Protein AF-A0A6B1E1Y2-F1 (afdb_monomer_lite)

pLDDT: mean 92.75, std 7.04, range [57.06, 98.62]

Secondary structure (DSSP, 8-state):
-TTHHHHHHHHS-BTTTEEEETTEEEEPP----------GGGGPPPPP-B---TTTSPBPSSSS-EE-SSGGG-BSS--S-EEEEGGGGGG--TTTEEEEEEE-SS-EETTEE-S-EETTEE---EEEEEESS---

Radius of gyration: 18.46 Å; chains: 1; bounding box: 48×37×48 Å

Foldseek 3Di:
DVCVQVCCVVPHDEPPQWHQDPNDTGGDDPDDDDDPDDDDQLQDDDDADEADDCVVWAAWPQDGETEDAAPNRPHLADQDKYWHDPVCSVVHRVVFKDFQAWAAAQDDDNRHRHFTHTPNDGDHITTIMGTPDRDD

Structure (mmCIF, N/CA/C/O backbone):
data_AF-A0A6B1E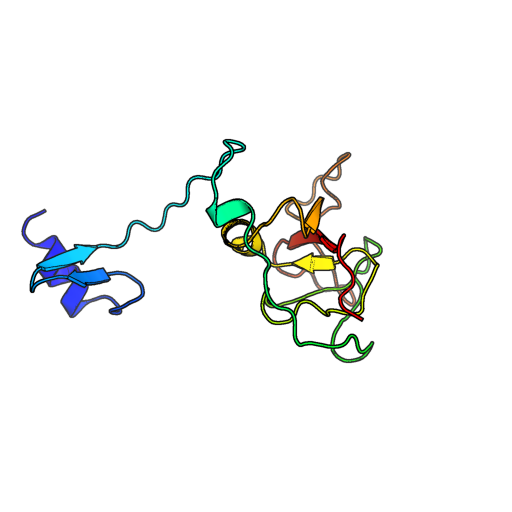1Y2-F1
#
_entry.id   AF-A0A6B1E1Y2-F1
#
loop_
_atom_site.group_PDB
_atom_site.id
_atom_site.type_symbol
_atom_site.label_atom_id
_atom_site.label_alt_id
_atom_site.label_comp_id
_atom_site.label_asym_id
_atom_site.label_entity_id
_atom_site.label_seq_id
_atom_site.pdbx_PDB_ins_code
_atom_site.Cartn_x
_atom_site.Cartn_y
_atom_site.Cartn_z
_atom_site.occupancy
_atom_site.B_iso_or_equiv
_atom_site.auth_seq_id
_atom_site.auth_comp_id
_atom_site.auth_asym_id
_atom_site.auth_atom_id
_atom_site.pdbx_PDB_model_num
A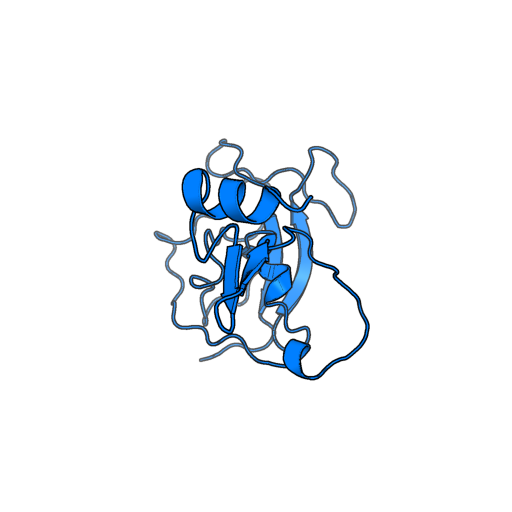TOM 1 N N . PRO A 1 1 ? -16.904 8.885 29.205 1.00 64.81 1 PRO A N 1
ATOM 2 C CA . PRO A 1 1 ? -17.486 10.023 29.957 1.00 64.81 1 PRO A CA 1
ATOM 3 C C . PRO A 1 1 ? -18.880 10.336 29.398 1.00 64.81 1 PRO A C 1
ATOM 5 O O . PRO A 1 1 ? -19.066 10.125 28.200 1.00 64.81 1 PRO A O 1
ATOM 8 N N . ALA A 1 2 ? -19.856 10.716 30.229 1.00 67.31 2 ALA A N 1
ATOM 9 C CA . ALA A 1 2 ? -21.246 10.927 29.789 1.00 67.31 2 ALA A CA 1
ATOM 10 C C . ALA A 1 2 ? -21.381 12.078 28.768 1.00 67.31 2 ALA A C 1
ATOM 12 O O . ALA A 1 2 ? -22.203 12.011 27.863 1.00 67.31 2 ALA A O 1
ATOM 13 N N . ASP A 1 3 ? -20.485 13.056 28.859 1.00 85.44 3 ASP A N 1
ATOM 14 C CA . ASP A 1 3 ? -20.325 14.242 28.009 1.00 85.44 3 ASP A CA 1
ATOM 15 C C . ASP A 1 3 ? -19.544 13.985 26.703 1.00 85.44 3 ASP A C 1
ATOM 17 O O . ASP A 1 3 ? -19.543 14.803 25.784 1.00 85.44 3 ASP A O 1
ATOM 21 N N . TYR A 1 4 ? -18.883 12.831 26.563 1.00 86.06 4 TYR A N 1
ATOM 22 C CA . TYR A 1 4 ? -18.050 12.558 25.384 1.00 86.06 4 TYR A CA 1
ATOM 23 C C . TYR A 1 4 ? -18.869 12.450 24.087 1.00 86.06 4 TYR A C 1
ATOM 25 O O . TYR A 1 4 ? -18.367 12.766 23.009 1.00 86.06 4 TYR A O 1
ATOM 33 N N . ALA A 1 5 ? -20.127 12.010 24.178 1.00 90.06 5 ALA A N 1
ATOM 34 C CA . ALA A 1 5 ? -21.034 11.944 23.035 1.00 90.06 5 ALA A CA 1
ATOM 35 C C . ALA A 1 5 ? -21.365 13.341 22.483 1.00 90.06 5 ALA A C 1
ATOM 37 O O . ALA A 1 5 ? -21.322 13.533 21.269 1.00 90.06 5 ALA A O 1
ATOM 38 N N . GLU A 1 6 ? -21.626 14.309 23.363 1.00 91.69 6 GLU A N 1
ATOM 39 C CA . GLU A 1 6 ? -21.900 15.706 23.002 1.00 91.69 6 GLU A CA 1
ATOM 40 C C . GLU A 1 6 ? -20.662 16.346 22.368 1.00 91.69 6 GLU A C 1
ATOM 42 O O . GLU A 1 6 ? -20.735 16.866 21.254 1.00 91.69 6 GLU A O 1
ATOM 47 N N . TYR A 1 7 ? -19.489 16.157 22.987 1.00 92.12 7 TYR A N 1
ATOM 48 C CA . TYR A 1 7 ? -18.217 16.606 22.419 1.00 92.12 7 TYR A CA 1
ATOM 49 C C . TYR A 1 7 ? -17.996 16.082 20.992 1.00 92.12 7 TYR A C 1
ATOM 51 O O . TYR A 1 7 ? -17.556 16.835 20.120 1.00 92.12 7 TYR A O 1
ATOM 59 N N . LEU A 1 8 ? -18.281 14.798 20.733 1.00 91.19 8 LEU A N 1
ATOM 60 C CA . LEU A 1 8 ? -18.120 14.203 19.404 1.00 91.19 8 LEU A CA 1
ATOM 61 C C . LEU A 1 8 ? -19.021 14.873 18.365 1.00 91.19 8 LEU A C 1
ATOM 63 O O . LEU A 1 8 ? -18.546 15.150 17.265 1.00 91.19 8 LEU A O 1
ATOM 67 N N . VAL A 1 9 ? -20.285 15.132 18.703 1.00 91.50 9 VAL A N 1
ATOM 68 C CA . VAL A 1 9 ? -21.249 15.751 17.783 1.00 91.50 9 VAL A CA 1
ATOM 69 C C . VAL A 1 9 ? -20.861 17.193 17.464 1.00 91.50 9 VAL A C 1
ATOM 71 O O . VAL A 1 9 ? -20.870 17.572 16.296 1.00 91.50 9 VAL A O 1
ATOM 74 N N . GLU A 1 10 ? -20.452 17.967 18.469 1.00 94.00 10 GLU A N 1
ATOM 75 C CA . GLU A 1 10 ? -20.083 19.378 18.301 1.00 94.00 10 GLU A CA 1
ATOM 76 C C . GLU A 1 10 ? -18.732 19.574 17.601 1.00 94.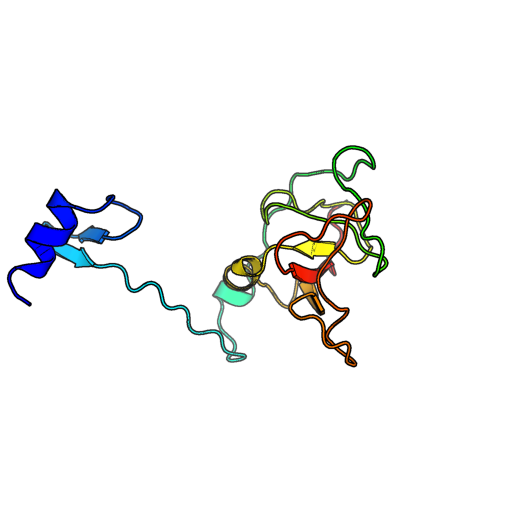00 10 GLU A C 1
ATOM 78 O O . GLU A 1 10 ? -18.565 20.492 16.801 1.00 94.00 10 GLU A O 1
ATOM 83 N N . ASN A 1 11 ? -17.745 18.723 17.906 1.00 94.00 11 ASN A N 1
ATOM 84 C CA . ASN A 1 11 ? -16.343 18.995 17.573 1.00 94.00 11 ASN A CA 1
ATOM 85 C C . ASN A 1 11 ? -15.755 18.059 16.512 1.00 94.00 11 ASN A C 1
ATOM 87 O O . ASN A 1 11 ? -14.604 18.249 16.102 1.00 94.00 11 ASN A O 1
ATOM 91 N N . LYS A 1 12 ? -16.466 17.001 16.098 1.00 91.88 12 LYS A N 1
ATOM 92 C CA . LYS A 1 12 ? -15.934 15.986 15.174 1.00 91.88 12 LYS A CA 1
ATOM 93 C C . LYS A 1 12 ? -16.861 15.719 13.993 1.00 91.88 12 LYS A C 1
ATOM 95 O O . LYS A 1 12 ? -18.002 16.152 13.933 1.00 91.88 12 LYS A O 1
ATOM 100 N N . LYS A 1 13 ? -16.332 14.977 13.016 1.00 90.75 13 LYS A N 1
ATOM 101 C CA . LYS A 1 13 ? -17.035 14.638 11.776 1.00 90.75 13 LYS A CA 1
ATOM 102 C C . LYS A 1 13 ? -17.755 13.294 11.891 1.00 90.75 13 LYS A C 1
ATOM 104 O O . LYS A 1 13 ? -17.110 12.261 12.125 1.00 90.75 13 LYS A O 1
ATOM 109 N N . GLU A 1 14 ? -19.062 13.305 11.637 1.00 89.94 14 GLU A N 1
ATOM 110 C CA . GLU A 1 14 ? -19.874 12.095 11.501 1.00 89.94 14 GLU A CA 1
ATOM 111 C C . GLU A 1 14 ? -19.332 11.188 10.382 1.00 89.94 14 GLU A C 1
ATOM 113 O O . GLU A 1 14 ? -18.826 11.641 9.353 1.00 89.94 14 GLU A O 1
ATOM 118 N N . GLY A 1 15 ? -19.360 9.876 10.604 1.00 83.62 15 GLY A N 1
ATOM 119 C CA . GLY A 1 15 ? -18.838 8.877 9.676 1.00 83.62 15 GLY A CA 1
ATOM 120 C C . GLY A 1 15 ? -17.316 8.722 9.722 1.00 83.62 15 GLY A C 1
ATOM 121 O O . GLY A 1 15 ? -16.813 7.707 9.247 1.00 83.62 15 GLY A O 1
ATOM 122 N N . SER A 1 16 ? -16.578 9.649 10.341 1.00 84.31 16 SER A N 1
ATOM 123 C CA . SER A 1 16 ? -15.138 9.519 10.597 1.00 84.31 16 SER A CA 1
ATOM 124 C C . SER A 1 16 ? -14.869 9.192 12.065 1.00 84.31 16 SER A C 1
ATOM 126 O O . SER A 1 16 ? -14.411 8.093 12.381 1.00 84.31 16 SER A O 1
ATOM 128 N N . SER A 1 17 ? -15.225 10.107 12.971 1.00 87.44 17 SER A N 1
ATOM 129 C CA . SER A 1 17 ? -14.925 9.992 14.404 1.00 87.44 17 SER A CA 1
ATOM 130 C C . SER A 1 17 ? -16.056 9.366 15.213 1.00 87.44 17 SER A C 1
ATOM 132 O O . SER A 1 17 ? -15.802 8.833 16.288 1.00 87.44 17 SER A O 1
ATOM 134 N N . TYR A 1 18 ? -17.289 9.401 14.710 1.00 92.06 18 TYR A N 1
ATOM 135 C CA . TYR A 1 18 ? -18.447 8.779 15.350 1.00 92.06 18 TYR A CA 1
ATOM 136 C C . TYR A 1 18 ? -19.485 8.332 14.316 1.00 92.06 18 TYR A C 1
ATOM 138 O O . TYR A 1 18 ? -19.407 8.700 13.142 1.00 92.06 18 TYR A O 1
ATOM 146 N N . LYS A 1 19 ? -20.441 7.510 14.748 1.00 92.38 19 LYS A N 1
ATOM 147 C CA . LYS A 1 19 ? -21.666 7.177 14.011 1.00 92.38 19 LYS A CA 1
ATOM 148 C C . LYS A 1 19 ? -22.854 7.205 14.960 1.00 92.38 19 LYS A C 1
ATOM 150 O O . LYS A 1 19 ? -22.698 6.847 16.124 1.00 92.38 19 LYS A O 1
ATOM 155 N N . ILE A 1 20 ? -24.023 7.572 14.452 1.00 92.06 20 ILE A N 1
ATOM 156 C CA . ILE A 1 20 ? -25.283 7.432 15.181 1.00 92.06 20 ILE A CA 1
ATOM 157 C C . ILE A 1 20 ? -25.890 6.082 14.792 1.00 92.06 20 ILE A C 1
ATOM 159 O O . ILE A 1 20 ? -26.090 5.804 13.611 1.00 92.06 20 ILE A O 1
ATOM 163 N N . ILE A 1 21 ? -26.111 5.215 15.778 1.00 91.50 21 ILE A N 1
ATOM 164 C CA . ILE A 1 21 ? -26.735 3.899 15.597 1.00 91.50 21 ILE A CA 1
ATOM 165 C C . ILE A 1 21 ? -27.906 3.841 16.569 1.00 91.50 21 ILE A C 1
ATOM 167 O O . ILE A 1 21 ? -27.697 3.994 17.772 1.00 91.50 21 ILE A O 1
ATOM 171 N N . ASP A 1 22 ? -29.120 3.691 16.039 1.00 93.25 22 ASP A N 1
ATOM 172 C CA . ASP A 1 22 ? -30.371 3.658 16.811 1.00 93.25 22 ASP A CA 1
ATOM 173 C C . ASP A 1 22 ? -30.532 4.866 17.756 1.00 93.25 22 ASP A C 1
ATOM 175 O O . ASP A 1 22 ? -30.897 4.735 18.920 1.00 93.25 22 ASP A O 1
ATOM 179 N N . GLY A 1 23 ? -30.184 6.063 17.268 1.00 90.62 23 GLY A N 1
ATOM 180 C CA . GLY A 1 23 ? -30.244 7.312 18.040 1.00 90.62 23 GLY A CA 1
ATOM 181 C C . GLY A 1 23 ? -29.109 7.506 19.054 1.00 90.62 23 GLY A C 1
ATOM 182 O O . GLY A 1 23 ? -29.031 8.556 19.685 1.00 90.62 23 GLY A O 1
ATOM 183 N N . VAL A 1 24 ? -28.193 6.542 19.192 1.00 91.31 24 VAL A N 1
ATOM 184 C CA . VAL A 1 24 ? -27.064 6.619 20.128 1.00 91.31 24 VAL A CA 1
ATOM 185 C C . VAL A 1 24 ? -25.778 6.989 19.395 1.00 91.31 24 VAL A C 1
ATOM 187 O O . VAL A 1 24 ? -25.362 6.308 18.455 1.00 91.31 24 VAL A O 1
ATOM 190 N N . VAL A 1 25 ? -25.092 8.032 19.869 1.00 92.44 25 VAL A N 1
ATOM 191 C CA . VAL A 1 25 ? -23.759 8.415 19.379 1.00 92.44 25 VAL A CA 1
ATOM 192 C C . VAL A 1 25 ? -22.733 7.367 19.817 1.00 92.44 25 VAL A C 1
ATOM 194 O O . VAL A 1 25 ? -22.483 7.157 21.004 1.00 92.44 25 VAL A O 1
ATOM 197 N N . LYS A 1 26 ? -22.107 6.699 18.849 1.00 90.06 26 LYS A N 1
ATOM 198 C CA . LYS A 1 26 ? -21.020 5.739 19.054 1.00 90.06 26 LYS A CA 1
ATOM 199 C C . LYS A 1 26 ? -19.717 6.340 18.538 1.00 90.06 26 LYS A C 1
ATOM 201 O O . LYS A 1 26 ? -19.553 6.538 17.332 1.00 90.06 26 LYS A O 1
ATOM 206 N N . GLY A 1 27 ? -18.773 6.601 19.440 1.00 89.38 27 GLY A N 1
ATOM 207 C CA . GLY A 1 27 ? -17.411 6.975 19.063 1.00 89.38 27 GLY A CA 1
ATOM 208 C C . GLY A 1 27 ? -16.726 5.852 18.281 1.00 89.38 27 GLY A C 1
ATOM 209 O O . GLY A 1 27 ? -16.884 4.671 18.593 1.00 89.38 27 GLY A O 1
ATOM 210 N N . ARG A 1 28 ? -15.963 6.209 17.249 1.00 85.88 28 ARG A N 1
ATOM 211 C CA . ARG A 1 28 ? -15.124 5.265 16.511 1.00 85.88 28 ARG A CA 1
ATOM 212 C C . ARG A 1 28 ? -13.754 5.183 17.163 1.00 85.88 28 ARG A C 1
ATOM 214 O O . ARG A 1 28 ? -13.022 6.169 17.198 1.00 85.88 28 ARG A O 1
ATOM 221 N N . SER A 1 29 ? -13.390 3.987 17.613 1.00 79.44 29 SER A N 1
ATOM 222 C CA . SER A 1 29 ? -12.007 3.681 17.972 1.00 79.44 29 SER A CA 1
ATOM 223 C C . SER A 1 29 ? -11.151 3.644 16.703 1.00 79.44 29 SER A C 1
ATOM 225 O O . SER A 1 29 ? -11.469 2.910 15.769 1.00 79.44 29 SER A O 1
ATOM 227 N N . GLN A 1 30 ? -10.081 4.440 16.656 1.00 73.81 30 GLN A N 1
ATOM 228 C CA . GLN A 1 30 ? -9.142 4.512 15.524 1.00 73.81 30 GLN A CA 1
ATOM 229 C C . GLN A 1 30 ? -8.051 3.433 15.631 1.00 73.81 30 GLN A C 1
ATOM 231 O O . GLN A 1 30 ? -6.883 3.686 15.349 1.00 73.81 30 GLN A O 1
ATOM 236 N N . SER A 1 31 ? -8.424 2.235 16.078 1.00 78.44 31 SER A N 1
ATOM 237 C CA . SER A 1 31 ? -7.504 1.117 16.273 1.00 78.44 31 SER A CA 1
ATOM 238 C C . SER A 1 31 ? -7.964 -0.069 15.440 1.00 78.44 31 SER A C 1
ATOM 240 O O . SER A 1 31 ? -9.129 -0.460 15.497 1.00 78.44 31 SER A O 1
ATOM 242 N N . ALA A 1 32 ? -7.038 -0.654 14.687 1.00 79.06 32 ALA A N 1
ATOM 243 C CA . ALA A 1 32 ? -7.254 -1.886 13.943 1.00 79.06 32 ALA A CA 1
ATOM 244 C C . ALA A 1 32 ? -6.361 -2.987 14.523 1.00 79.06 32 ALA A C 1
ATOM 246 O O . ALA A 1 32 ? -5.196 -2.745 14.835 1.00 79.06 32 ALA A O 1
ATOM 247 N N . TRP A 1 33 ? -6.917 -4.187 14.668 1.00 83.00 33 TRP A N 1
ATOM 248 C CA . TRP A 1 33 ? -6.168 -5.388 15.025 1.00 83.00 33 TRP A CA 1
ATOM 249 C C . TRP A 1 33 ? -5.976 -6.232 13.773 1.00 83.00 33 TRP A C 1
ATOM 251 O O . TRP A 1 33 ? -6.949 -6.611 13.122 1.00 83.00 33 TRP A O 1
ATOM 261 N N . PHE A 1 34 ? -4.720 -6.529 13.453 1.00 83.94 34 PHE A N 1
ATOM 262 C CA . PHE A 1 34 ? -4.359 -7.422 12.361 1.00 83.94 34 PHE A CA 1
ATOM 263 C C . PHE A 1 34 ? -3.861 -8.734 12.948 1.00 83.94 34 PHE A C 1
ATOM 265 O O . PHE A 1 34 ? -3.083 -8.750 13.899 1.00 83.94 34 PHE A O 1
ATOM 272 N N . THR A 1 35 ? -4.336 -9.837 12.387 1.00 85.12 35 THR A N 1
ATOM 273 C CA . THR A 1 35 ? -3.994 -11.183 12.829 1.00 85.12 35 THR A CA 1
ATOM 274 C C . THR A 1 35 ? -3.836 -12.090 11.618 1.00 85.12 35 THR A C 1
ATOM 276 O O . THR A 1 35 ? -4.372 -11.818 10.542 1.00 85.12 35 THR A O 1
ATOM 279 N N . ASN A 1 36 ? -3.079 -13.163 11.799 1.00 86.94 36 ASN A N 1
ATOM 280 C CA . ASN A 1 36 ? -2.967 -14.254 10.846 1.00 86.94 36 ASN A CA 1
ATOM 281 C C . ASN A 1 36 ? -4.068 -15.313 11.023 1.00 86.94 36 ASN A C 1
ATOM 283 O O . ASN A 1 36 ? -4.082 -16.265 10.248 1.00 86.94 36 ASN A O 1
ATOM 287 N N . LEU A 1 37 ? -4.971 -15.161 12.003 1.00 91.50 37 LEU A N 1
ATOM 288 C CA . LEU A 1 37 ? -6.134 -16.034 12.141 1.00 91.50 37 LEU A CA 1
ATOM 289 C C . LEU A 1 37 ? -6.960 -16.022 10.855 1.00 91.50 37 LEU A C 1
ATOM 291 O O . LEU A 1 37 ? -7.225 -14.965 10.279 1.00 91.50 37 LEU A O 1
ATOM 295 N N . ASP A 1 38 ? -7.359 -17.210 10.422 1.00 90.88 38 ASP A N 1
ATOM 296 C CA . ASP A 1 38 ? -8.153 -17.392 9.217 1.00 90.88 38 ASP A CA 1
ATOM 297 C C . ASP A 1 38 ? -9.628 -17.013 9.457 1.00 90.88 38 ASP A C 1
ATOM 299 O O . ASP A 1 38 ? -10.224 -17.359 10.481 1.00 90.88 38 ASP A O 1
ATOM 303 N N . TYR A 1 39 ? -10.216 -16.261 8.522 1.00 91.31 39 TYR A N 1
ATOM 304 C CA . TYR A 1 39 ? -11.621 -15.861 8.543 1.00 91.31 39 TYR A CA 1
ATOM 305 C C . TYR A 1 39 ? -12.128 -15.457 7.151 1.00 91.31 39 TYR A C 1
ATOM 307 O O . TYR A 1 39 ? -11.442 -14.806 6.365 1.00 91.31 39 TYR A O 1
ATOM 315 N N . ARG A 1 40 ? -13.413 -15.729 6.879 1.00 92.44 40 ARG A N 1
ATOM 316 C CA . ARG A 1 40 ? -14.034 -15.590 5.542 1.00 92.44 40 ARG A CA 1
ATOM 317 C C . ARG A 1 40 ? -13.811 -14.246 4.841 1.00 92.44 40 ARG A C 1
ATOM 319 O O . ARG A 1 40 ? -13.682 -14.212 3.625 1.00 92.44 40 ARG A O 1
ATOM 326 N N . LYS A 1 41 ? -13.832 -13.120 5.566 1.00 89.25 41 LYS A N 1
ATOM 327 C CA . LYS A 1 41 ? -13.686 -11.789 4.942 1.00 89.25 41 LYS A CA 1
ATOM 328 C C . LYS A 1 41 ? -12.269 -11.573 4.389 1.00 89.25 41 LYS A C 1
ATOM 330 O O . LYS A 1 41 ? -12.149 -10.820 3.430 1.00 89.25 41 LYS A O 1
ATOM 335 N N . ARG A 1 42 ? -11.245 -12.242 4.932 1.00 89.94 42 ARG A N 1
ATOM 336 C CA . ARG A 1 42 ? -9.868 -12.161 4.429 1.00 89.94 42 ARG A CA 1
ATOM 337 C C . ARG A 1 42 ? -9.722 -12.768 3.036 1.00 89.94 42 ARG A C 1
ATOM 339 O O . ARG A 1 42 ? -8.873 -12.329 2.293 1.00 89.94 42 ARG A O 1
ATOM 346 N N . HIS A 1 43 ? -10.594 -13.695 2.657 1.00 92.88 43 HIS A N 1
ATOM 347 C CA . HIS A 1 43 ? -10.561 -14.385 1.362 1.00 92.88 43 HIS A CA 1
ATOM 348 C C . HIS A 1 43 ? -11.491 -13.742 0.322 1.00 92.88 43 HIS A C 1
ATOM 350 O O . HIS A 1 43 ? -11.958 -14.397 -0.605 1.00 92.88 43 HIS A O 1
ATOM 356 N N . LYS A 1 44 ? -11.844 -12.464 0.508 1.00 93.94 44 LYS A N 1
ATOM 357 C CA . LYS A 1 44 ? -12.665 -11.718 -0.449 1.00 93.94 44 LYS A CA 1
ATOM 358 C C . LYS A 1 44 ? -11.773 -10.957 -1.412 1.00 93.94 44 LYS A C 1
ATOM 360 O O . LYS A 1 44 ? -11.034 -10.072 -0.984 1.00 93.94 44 LYS A O 1
ATOM 365 N N . ASP A 1 45 ? -11.924 -11.243 -2.697 1.00 94.81 45 ASP A N 1
ATOM 366 C CA . ASP A 1 45 ? -11.188 -10.536 -3.738 1.00 94.81 45 ASP A CA 1
ATOM 367 C C . ASP A 1 45 ? -11.545 -9.051 -3.773 1.00 94.81 45 ASP A C 1
ATOM 369 O O . ASP A 1 45 ? -12.712 -8.637 -3.766 1.00 94.81 45 ASP A O 1
ATOM 373 N N . LEU A 1 46 ? -10.500 -8.237 -3.846 1.00 95.00 46 LEU A N 1
ATOM 374 C CA . LEU A 1 46 ? -10.584 -6.839 -4.196 1.00 95.00 46 LEU A CA 1
ATOM 375 C C . LEU A 1 46 ? -10.761 -6.740 -5.712 1.00 95.00 46 LEU A C 1
ATOM 377 O O . LEU A 1 46 ? -9.887 -7.135 -6.481 1.00 95.00 46 LEU A O 1
ATOM 381 N N . ARG A 1 47 ? -11.892 -6.192 -6.154 1.00 94.88 47 ARG A N 1
ATOM 382 C CA . ARG A 1 47 ? -12.120 -5.931 -7.580 1.00 94.88 47 ARG A CA 1
ATOM 383 C C . ARG A 1 47 ? -11.206 -4.807 -8.057 1.00 94.88 47 ARG A C 1
ATOM 385 O O . ARG A 1 47 ? -11.240 -3.716 -7.482 1.00 94.88 47 ARG A O 1
ATOM 392 N N . LEU A 1 48 ? -10.424 -5.088 -9.092 1.00 95.88 48 LEU A N 1
ATOM 393 C CA . LEU A 1 48 ? -9.502 -4.148 -9.719 1.00 95.88 48 LEU A CA 1
ATOM 394 C C . LEU A 1 48 ? -10.123 -3.628 -11.018 1.00 95.88 48 LEU A C 1
ATOM 396 O O . LEU A 1 48 ? -10.842 -4.354 -11.695 1.00 95.88 48 LEU A O 1
ATOM 400 N N . TYR A 1 49 ? -9.887 -2.356 -11.337 1.00 94.94 49 TYR A N 1
ATOM 401 C CA . TYR A 1 49 ? -10.479 -1.703 -12.517 1.00 94.94 49 TYR A CA 1
ATOM 402 C C . TYR A 1 49 ? -9.498 -0.802 -13.270 1.00 94.94 49 TYR A C 1
ATOM 404 O O . TYR A 1 49 ? -9.859 -0.206 -14.285 1.00 94.94 49 TYR A O 1
ATOM 412 N N . LYS A 1 50 ? -8.290 -0.608 -12.734 1.00 96.62 50 LYS A N 1
ATOM 413 C CA . LYS A 1 50 ? -7.284 0.251 -13.351 1.00 96.62 50 LYS A CA 1
ATOM 414 C C . LYS A 1 50 ? -6.365 -0.567 -14.239 1.00 96.62 50 LYS A C 1
ATOM 416 O O . LYS A 1 50 ? -6.078 -1.711 -13.913 1.00 96.62 50 LYS A O 1
ATOM 421 N N . HIS A 1 51 ? -5.900 0.063 -15.307 1.00 96.19 51 HIS A N 1
ATOM 422 C CA . HIS A 1 51 ? -4.834 -0.450 -16.155 1.00 96.19 51 HIS A CA 1
ATOM 423 C C . HIS A 1 51 ? -3.559 0.328 -15.860 1.00 96.19 51 HIS A C 1
ATOM 425 O O . HIS A 1 51 ? -3.626 1.505 -15.485 1.00 96.19 51 HIS A O 1
ATOM 431 N N . TYR A 1 52 ? -2.422 -0.335 -15.993 1.00 96.56 52 TYR A N 1
ATOM 432 C CA . TYR A 1 52 ? -1.117 0.273 -15.838 1.00 96.56 52 TYR A CA 1
ATOM 433 C C . TYR A 1 52 ? -0.820 1.235 -16.996 1.00 96.56 52 TYR A C 1
ATOM 435 O O . TYR A 1 52 ? -1.061 0.936 -18.165 1.00 96.56 52 TYR A O 1
ATOM 443 N N . SER A 1 53 ? -0.247 2.384 -16.653 1.00 96.50 53 SER A N 1
ATOM 444 C CA . SER A 1 53 ? 0.359 3.338 -17.578 1.00 96.50 53 SER A CA 1
ATOM 445 C C . SER A 1 53 ? 1.643 3.899 -16.941 1.00 96.50 53 SER A C 1
ATOM 447 O O . SER A 1 53 ? 1.657 4.217 -15.748 1.00 96.50 53 SER A O 1
ATOM 449 N N . PRO A 1 54 ? 2.755 4.031 -17.675 1.00 95.44 54 PRO A N 1
ATOM 450 C CA . PRO A 1 54 ? 3.976 4.619 -17.118 1.00 95.44 54 PRO A CA 1
ATOM 451 C C . PRO A 1 54 ? 3.777 6.045 -16.577 1.00 95.44 54 PRO A C 1
ATOM 453 O O . PRO A 1 54 ? 4.497 6.478 -15.678 1.00 95.44 54 PRO A O 1
ATOM 456 N N . GLU A 1 55 ? 2.796 6.774 -17.112 1.00 95.56 55 GLU A N 1
ATOM 457 C CA . GLU A 1 55 ? 2.474 8.144 -16.724 1.00 95.56 55 GLU A CA 1
ATOM 458 C C . GLU A 1 55 ? 1.763 8.223 -15.364 1.00 95.56 55 GLU A C 1
ATOM 460 O O . GLU A 1 55 ? 2.047 9.138 -14.588 1.00 95.56 55 GLU A O 1
ATOM 465 N N . ASP A 1 56 ? 0.873 7.271 -15.052 1.00 96.00 56 ASP A N 1
ATOM 466 C CA . ASP A 1 56 ? 0.103 7.272 -13.798 1.00 96.00 56 ASP A CA 1
ATOM 467 C C . ASP A 1 56 ? 0.837 6.556 -12.650 1.00 96.00 56 ASP A C 1
ATOM 469 O O . ASP A 1 56 ? 0.568 6.823 -11.476 1.00 96.00 56 ASP A O 1
ATOM 473 N N . TYR A 1 57 ? 1.777 5.659 -12.967 1.00 97.88 57 TYR A N 1
ATOM 474 C CA . TYR A 1 57 ? 2.450 4.796 -11.992 1.00 97.88 57 TYR A CA 1
ATOM 475 C C . TYR A 1 57 ? 3.969 4.962 -12.045 1.00 97.88 57 TYR A C 1
ATOM 477 O O . TYR A 1 57 ? 4.690 4.212 -12.702 1.00 97.88 57 TYR A O 1
ATOM 485 N N . SER A 1 58 ? 4.476 5.938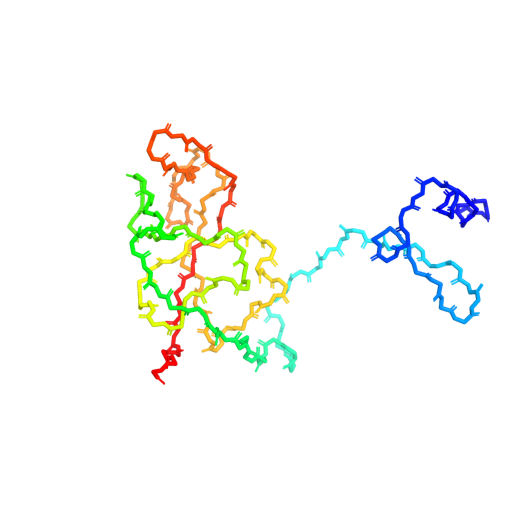 -11.294 1.00 97.69 58 SER A N 1
ATOM 486 C CA . SER A 1 58 ? 5.919 6.163 -11.171 1.00 97.69 58 SER A CA 1
ATOM 487 C C . SER A 1 58 ? 6.630 4.996 -10.475 1.00 97.69 58 SER A C 1
ATOM 489 O O . SER A 1 58 ? 6.111 4.431 -9.512 1.00 97.69 58 SER A O 1
ATOM 491 N N . HIS A 1 59 ? 7.850 4.687 -10.909 1.00 98.12 59 HIS A N 1
ATOM 492 C CA . HIS A 1 59 ? 8.731 3.733 -10.231 1.00 98.12 59 HIS A CA 1
ATOM 493 C C . HIS A 1 59 ? 9.454 4.376 -9.040 1.00 98.12 59 HIS A C 1
ATOM 495 O O . HIS A 1 59 ? 9.670 5.590 -9.015 1.00 98.12 59 HIS A O 1
ATOM 501 N N . TYR A 1 60 ? 9.832 3.557 -8.057 1.00 98.00 60 TYR A N 1
ATOM 502 C CA . TYR A 1 60 ? 10.705 4.004 -6.973 1.00 98.00 60 TYR A CA 1
ATOM 503 C C . TYR A 1 60 ? 12.173 4.026 -7.396 1.00 98.00 60 TYR A C 1
ATOM 505 O O . TYR A 1 60 ? 12.632 3.186 -8.165 1.00 98.00 60 TYR A O 1
ATOM 513 N N . ASP A 1 61 ? 12.934 4.940 -6.802 1.00 97.00 61 ASP A N 1
ATOM 514 C CA . ASP A 1 61 ? 14.370 5.079 -7.058 1.00 97.00 61 ASP A CA 1
ATOM 515 C C . ASP A 1 61 ? 15.182 3.933 -6.423 1.00 97.00 61 ASP A C 1
ATOM 517 O O . ASP A 1 61 ? 16.279 3.606 -6.870 1.00 97.00 61 ASP A O 1
ATOM 521 N N . ASN A 1 62 ? 14.672 3.354 -5.330 1.00 93.19 62 ASN A N 1
ATOM 522 C CA . ASN A 1 62 ? 15.420 2.470 -4.431 1.00 93.19 62 ASN A CA 1
ATOM 523 C C . ASN A 1 62 ? 14.879 1.037 -4.328 1.00 93.19 62 ASN A C 1
ATOM 525 O O . ASN A 1 62 ? 15.410 0.243 -3.552 1.00 93.19 62 ASN A O 1
ATOM 529 N N . TYR A 1 63 ? 13.829 0.704 -5.077 1.00 95.38 63 TYR A N 1
ATOM 530 C CA . TYR A 1 63 ? 13.299 -0.652 -5.175 1.00 95.38 63 TYR A CA 1
ATOM 531 C C . TYR A 1 63 ? 12.533 -0.814 -6.489 1.00 95.38 63 TYR A C 1
ATOM 533 O O . TYR A 1 63 ? 11.802 0.092 -6.881 1.00 95.38 63 TYR A O 1
ATOM 541 N N . ASP A 1 64 ? 12.673 -1.960 -7.155 1.00 96.75 64 ASP A N 1
ATOM 542 C CA . ASP A 1 64 ? 11.992 -2.228 -8.426 1.00 96.75 64 ASP A CA 1
ATOM 543 C C . ASP A 1 64 ? 10.501 -2.536 -8.202 1.00 96.75 64 ASP A C 1
ATOM 545 O O . ASP A 1 64 ? 10.061 -3.685 -8.128 1.00 96.75 64 ASP A O 1
ATOM 549 N N . ALA A 1 65 ? 9.729 -1.472 -7.999 1.00 97.69 65 ALA A N 1
ATOM 550 C CA . ALA A 1 65 ? 8.284 -1.492 -7.871 1.00 97.69 65 ALA A CA 1
ATOM 551 C C . ALA A 1 65 ? 7.688 -0.159 -8.325 1.00 97.69 65 ALA A C 1
ATOM 553 O O . ALA A 1 65 ? 8.339 0.888 -8.277 1.00 97.69 65 ALA A O 1
ATOM 554 N N . ILE A 1 66 ? 6.410 -0.197 -8.691 1.00 98.38 66 ILE A N 1
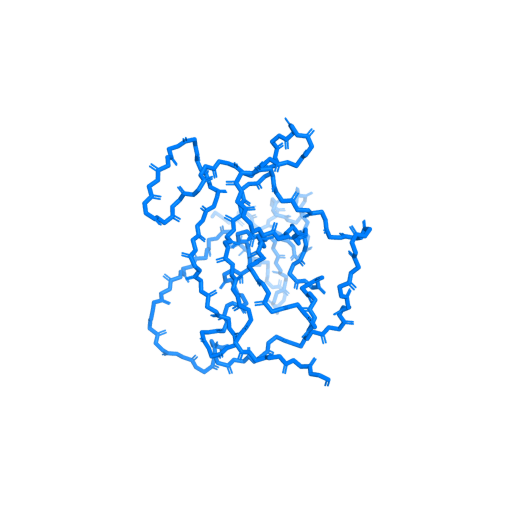ATOM 555 C CA . ILE A 1 66 ? 5.624 1.006 -8.977 1.00 98.38 66 ILE A CA 1
ATOM 556 C C . ILE A 1 66 ? 4.978 1.554 -7.703 1.00 98.38 66 ILE A C 1
ATOM 558 O O . ILE A 1 66 ? 4.655 0.806 -6.774 1.00 98.38 66 ILE A O 1
ATOM 562 N N . ASN A 1 67 ? 4.740 2.860 -7.659 1.00 98.44 67 ASN A N 1
ATOM 563 C CA . ASN A 1 67 ? 3.928 3.493 -6.631 1.00 98.44 67 ASN A CA 1
ATOM 564 C C . ASN A 1 67 ? 2.449 3.455 -6.991 1.00 98.44 67 ASN A C 1
ATOM 566 O O . ASN A 1 67 ? 2.051 3.829 -8.089 1.00 98.44 67 ASN A O 1
ATOM 570 N N . VAL A 1 68 ? 1.635 3.062 -6.017 1.00 98.25 68 VAL A N 1
ATOM 571 C CA . VAL A 1 68 ? 0.181 3.115 -6.090 1.00 98.25 68 VAL A CA 1
ATOM 572 C C . VAL A 1 68 ? -0.305 3.954 -4.912 1.00 98.25 68 VAL A C 1
ATOM 574 O O . VAL A 1 68 ? -0.225 3.534 -3.755 1.00 98.25 68 VAL A O 1
ATOM 577 N N . ASP A 1 69 ? -0.821 5.152 -5.184 1.00 96.94 69 ASP A N 1
ATOM 578 C CA . ASP A 1 69 ? -1.188 6.102 -4.126 1.00 96.94 69 ASP A CA 1
ATOM 579 C C . ASP A 1 69 ? -2.469 5.721 -3.378 1.00 96.94 69 ASP A C 1
ATOM 581 O O . ASP A 1 69 ? -2.642 6.084 -2.208 1.00 96.94 69 ASP A O 1
ATOM 585 N N . LYS A 1 70 ? -3.366 4.955 -4.010 1.00 97.25 70 LYS A N 1
ATOM 586 C CA . LYS A 1 70 ? -4.596 4.459 -3.382 1.00 97.25 70 LYS A CA 1
ATOM 587 C C . LYS A 1 70 ? -4.819 2.994 -3.702 1.00 97.25 70 LYS A C 1
ATOM 589 O O . LYS A 1 70 ? -4.701 2.567 -4.836 1.00 97.25 70 LYS A O 1
ATOM 594 N N . THR A 1 71 ? -5.302 2.226 -2.728 1.00 97.00 71 THR A N 1
ATOM 595 C CA . THR A 1 71 ? -5.666 0.814 -2.947 1.00 97.00 71 THR A CA 1
ATOM 596 C C . THR A 1 71 ? -6.678 0.607 -4.085 1.00 97.00 71 THR A C 1
ATOM 598 O O . THR A 1 71 ? -6.646 -0.420 -4.746 1.00 97.00 71 THR A O 1
ATOM 601 N N . ALA A 1 72 ? -7.574 1.570 -4.329 1.00 96.38 72 ALA A N 1
ATOM 602 C CA . ALA A 1 72 ? -8.536 1.506 -5.435 1.00 96.38 72 ALA A CA 1
ATOM 603 C C . ALA A 1 72 ? -7.900 1.731 -6.821 1.00 96.38 72 ALA A C 1
ATOM 605 O O . ALA A 1 72 ? -8.568 1.551 -7.836 1.00 96.38 72 ALA A O 1
ATOM 606 N N . GLU A 1 73 ? -6.637 2.155 -6.854 1.00 97.50 73 GLU A N 1
ATOM 607 C CA . GLU A 1 73 ? -5.862 2.419 -8.062 1.00 97.50 73 GLU A CA 1
ATOM 608 C C . GLU A 1 73 ? -4.875 1.286 -8.368 1.00 97.50 73 GLU A C 1
ATOM 610 O O . GLU A 1 73 ? -4.051 1.436 -9.251 1.00 97.50 73 GLU A O 1
ATOM 615 N N . ILE A 1 74 ? -4.941 0.144 -7.671 1.00 97.75 74 ILE A N 1
ATOM 616 C CA . ILE A 1 74 ? -4.098 -1.010 -8.006 1.00 97.75 74 ILE A CA 1
ATOM 617 C C . ILE A 1 74 ? -4.421 -1.464 -9.446 1.00 97.75 74 ILE A C 1
ATOM 619 O O . ILE A 1 74 ? -5.591 -1.771 -9.721 1.00 97.75 74 ILE A O 1
ATOM 623 N N . PRO A 1 75 ? -3.423 -1.510 -10.349 1.00 97.44 75 PRO A N 1
ATOM 624 C CA . PRO A 1 75 ? -3.622 -1.957 -11.721 1.00 97.44 75 PRO A CA 1
ATOM 625 C C . PRO A 1 75 ? -3.872 -3.469 -11.785 1.00 97.44 75 PRO A C 1
ATOM 627 O O . PRO A 1 75 ? -3.265 -4.251 -11.053 1.00 97.44 75 PRO A O 1
ATOM 630 N N . MET A 1 76 ? -4.799 -3.881 -12.649 1.00 95.88 76 MET A N 1
ATOM 631 C CA . MET A 1 76 ? -5.217 -5.280 -12.811 1.00 95.88 76 MET A CA 1
ATOM 632 C C . MET A 1 76 ? -4.272 -6.104 -13.697 1.00 95.88 76 MET A C 1
ATOM 634 O O . MET A 1 76 ? -4.245 -7.331 -13.604 1.00 95.88 76 MET A O 1
ATOM 638 N N . ASP A 1 77 ? -3.485 -5.407 -14.513 1.00 95.19 77 ASP A N 1
ATOM 639 C CA . ASP A 1 77 ? -2.625 -5.892 -15.591 1.00 95.19 77 ASP A CA 1
ATOM 640 C C . ASP A 1 77 ? -1.118 -5.746 -15.291 1.00 95.19 77 ASP A C 1
ATOM 642 O O . ASP A 1 77 ? -0.292 -5.974 -16.174 1.00 95.19 77 ASP A O 1
ATOM 646 N N . TRP A 1 78 ? -0.747 -5.399 -14.051 1.00 95.75 78 TRP A N 1
ATOM 647 C CA . TRP A 1 78 ? 0.648 -5.312 -13.605 1.00 95.75 78 TRP A CA 1
ATOM 648 C C . TRP A 1 78 ? 1.063 -6.525 -12.765 1.00 95.75 78 TRP A C 1
ATOM 650 O O . TRP A 1 78 ? 0.547 -6.750 -11.667 1.00 95.75 78 TRP A O 1
ATOM 660 N N . ASP A 1 79 ? 2.062 -7.260 -13.255 1.00 92.38 79 ASP A N 1
ATOM 661 C CA . ASP A 1 79 ? 2.567 -8.492 -12.627 1.00 92.38 79 ASP A CA 1
ATOM 662 C C . ASP A 1 79 ? 3.766 -8.238 -11.679 1.00 92.38 79 ASP A C 1
ATOM 664 O O . ASP A 1 79 ? 4.214 -9.125 -10.944 1.00 92.38 79 ASP A O 1
ATOM 668 N N . GLY A 1 80 ? 4.304 -7.014 -11.687 1.00 96.44 80 GLY A N 1
ATOM 669 C CA . GLY A 1 80 ? 5.455 -6.614 -10.883 1.00 96.44 80 GLY A CA 1
ATOM 670 C C . GLY A 1 80 ? 5.118 -6.298 -9.423 1.00 96.44 80 GLY A C 1
ATOM 671 O O . GLY A 1 80 ? 3.975 -6.374 -8.967 1.00 96.44 80 GLY A O 1
ATOM 672 N N . ALA A 1 81 ? 6.144 -5.915 -8.663 1.00 98.06 81 ALA A N 1
ATOM 673 C CA . ALA A 1 81 ? 5.949 -5.425 -7.306 1.00 98.06 81 ALA A CA 1
ATOM 674 C C . ALA A 1 81 ? 5.292 -4.032 -7.316 1.00 98.06 81 ALA A C 1
ATOM 676 O O . ALA A 1 81 ? 5.521 -3.211 -8.209 1.00 98.06 81 ALA A O 1
ATOM 677 N N . MET A 1 82 ? 4.462 -3.771 -6.309 1.00 98.44 82 MET A N 1
ATOM 678 C CA . MET A 1 82 ? 3.710 -2.527 -6.154 1.00 98.44 82 MET A CA 1
ATOM 679 C C . MET A 1 82 ? 3.806 -2.039 -4.716 1.00 98.44 82 MET A C 1
ATOM 681 O O . MET A 1 82 ? 3.481 -2.772 -3.783 1.00 98.44 82 MET A O 1
ATOM 685 N N . GLY A 1 83 ? 4.204 -0.786 -4.523 1.00 98.44 83 GLY A N 1
ATOM 686 C CA . GLY A 1 83 ? 4.113 -0.127 -3.229 1.00 98.44 83 GLY A CA 1
ATOM 687 C C . GLY A 1 83 ? 2.738 0.498 -3.040 1.00 98.44 83 GLY A C 1
ATOM 688 O O . GLY A 1 83 ? 2.416 1.481 -3.700 1.00 98.44 83 GLY A O 1
ATOM 689 N N . VAL A 1 84 ? 1.959 -0.044 -2.107 1.00 98.62 84 VAL A N 1
ATOM 690 C CA . VAL A 1 84 ? 0.607 0.411 -1.753 1.00 98.62 84 VAL A CA 1
ATOM 691 C C . VAL A 1 84 ? 0.589 1.119 -0.391 1.00 98.62 84 VAL A C 1
ATOM 693 O O . VAL A 1 84 ? 1.515 0.948 0.415 1.00 98.62 84 VAL A O 1
ATOM 696 N N . PRO A 1 85 ? -0.459 1.903 -0.066 1.00 97.69 85 PRO A N 1
ATOM 697 C CA . PRO A 1 85 ? -0.584 2.525 1.249 1.00 97.69 85 PRO A CA 1
ATOM 698 C C . PRO A 1 85 ? -0.660 1.470 2.355 1.00 97.69 85 PRO A C 1
ATOM 700 O O . PRO A 1 85 ? -1.280 0.427 2.173 1.00 97.69 85 PRO A O 1
ATOM 703 N N . ILE A 1 86 ? -0.125 1.761 3.543 1.00 95.38 86 ILE A N 1
ATOM 704 C CA . ILE A 1 86 ? -0.174 0.836 4.697 1.00 95.38 86 ILE A CA 1
ATOM 705 C C . ILE A 1 86 ? -1.617 0.429 5.057 1.00 95.38 86 ILE A C 1
ATOM 707 O O . ILE A 1 86 ? -1.868 -0.694 5.492 1.00 95.38 86 ILE A O 1
ATOM 711 N N . SER A 1 87 ? -2.593 1.310 4.811 1.00 93.12 87 SER A N 1
ATOM 712 C CA . SER A 1 87 ? -4.024 1.034 4.999 1.00 93.12 87 SER A CA 1
ATOM 713 C C . SER A 1 87 ? -4.585 -0.060 4.078 1.00 93.12 87 SER A C 1
ATOM 715 O O . SER A 1 87 ? -5.710 -0.514 4.295 1.00 93.12 87 SER A O 1
ATOM 717 N N . PHE A 1 88 ? -3.817 -0.526 3.088 1.00 96.00 88 PHE A N 1
ATOM 718 C CA . PHE A 1 88 ? -4.126 -1.708 2.286 1.00 96.00 88 PHE A CA 1
ATOM 719 C C . PHE A 1 88 ? -4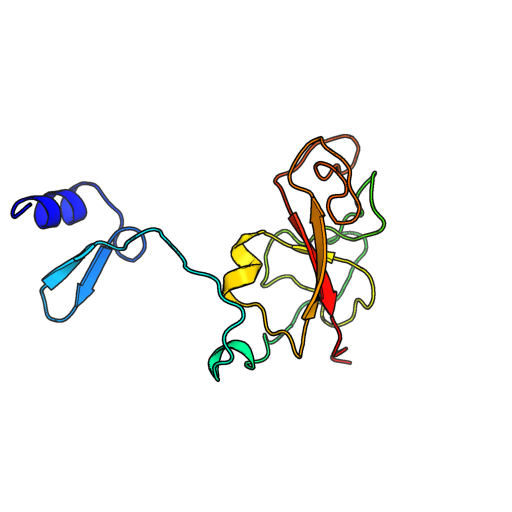.361 -2.957 3.144 1.00 96.00 88 PHE A C 1
ATOM 721 O O . PHE A 1 88 ? -5.179 -3.789 2.764 1.00 96.00 88 PHE A O 1
ATOM 728 N N . LEU A 1 89 ? -3.722 -3.075 4.316 1.00 93.75 89 LEU A N 1
ATOM 729 C CA . LEU A 1 89 ? -3.852 -4.251 5.186 1.00 93.75 89 LEU A CA 1
ATOM 730 C C . LEU A 1 89 ? -5.303 -4.573 5.587 1.00 93.75 89 LEU A C 1
ATOM 732 O O . LEU A 1 89 ? -5.630 -5.739 5.776 1.00 93.75 89 LEU A O 1
ATOM 736 N N . ASP A 1 90 ? -6.195 -3.578 5.658 1.00 90.56 90 ASP A N 1
ATOM 737 C CA . ASP A 1 90 ? -7.636 -3.788 5.915 1.00 90.56 90 ASP A CA 1
ATOM 738 C C . ASP A 1 90 ? -8.354 -4.538 4.770 1.00 90.56 90 ASP A C 1
ATOM 740 O O . ASP A 1 90 ? -9.416 -5.132 4.960 1.00 90.56 90 ASP A O 1
ATOM 744 N N . LYS A 1 91 ? -7.763 -4.520 3.572 1.00 92.88 91 LYS A N 1
ATOM 745 C CA . LYS A 1 91 ? -8.265 -5.153 2.346 1.00 92.88 91 LYS A CA 1
ATOM 746 C C . LYS A 1 91 ? -7.375 -6.306 1.875 1.00 92.88 91 LYS A C 1
ATOM 748 O O . LYS A 1 91 ? -7.577 -6.799 0.770 1.00 92.88 91 LYS A O 1
ATOM 753 N N . HIS A 1 92 ? -6.380 -6.713 2.670 1.00 95.25 92 HIS A N 1
ATOM 754 C CA . HIS A 1 92 ? -5.455 -7.773 2.278 1.00 95.25 92 HIS A CA 1
ATOM 755 C C . HIS A 1 92 ? -6.190 -9.107 2.162 1.00 95.25 92 HIS A C 1
ATOM 757 O O . HIS A 1 92 ? -6.670 -9.644 3.164 1.00 95.25 92 HIS A O 1
ATOM 763 N N . ASN A 1 93 ? -6.214 -9.641 0.942 1.00 95.62 93 ASN A N 1
ATOM 764 C CA . ASN A 1 93 ? -6.554 -11.028 0.680 1.00 95.62 93 ASN A CA 1
ATOM 765 C C . ASN A 1 93 ? -5.279 -11.824 0.378 1.00 95.62 93 ASN A C 1
ATOM 767 O O . ASN A 1 93 ? -4.658 -11.555 -0.652 1.00 95.62 93 ASN A O 1
ATOM 771 N N . PRO A 1 94 ? -4.873 -12.792 1.226 1.00 95.50 94 PRO A N 1
ATOM 772 C CA . PRO A 1 94 ? -3.683 -13.592 0.994 1.00 95.50 94 PRO A CA 1
ATOM 773 C C . PRO A 1 94 ? -3.797 -14.487 -0.233 1.00 95.50 94 PRO A C 1
ATOM 775 O O . PRO A 1 94 ? -2.751 -14.897 -0.709 1.00 95.50 94 PRO A O 1
ATOM 778 N N . ASP A 1 95 ? -4.987 -14.781 -0.769 1.00 95.75 95 ASP A N 1
ATOM 779 C CA . ASP A 1 95 ? -5.161 -15.563 -2.004 1.00 95.75 95 ASP A CA 1
ATOM 780 C C . ASP A 1 95 ? -4.926 -14.722 -3.259 1.00 95.75 95 ASP A C 1
ATOM 782 O O . ASP A 1 95 ? -4.415 -15.235 -4.256 1.00 95.75 95 ASP A O 1
ATOM 786 N N . GLN A 1 96 ? -5.220 -13.423 -3.175 1.00 96.44 96 GLN A N 1
ATOM 787 C CA . GLN A 1 96 ? -5.068 -12.471 -4.270 1.00 96.44 96 GLN A CA 1
ATOM 788 C C . GLN A 1 96 ? -3.713 -11.756 -4.241 1.00 96.44 96 GLN A C 1
ATOM 790 O O . GLN A 1 96 ? -3.105 -11.573 -5.287 1.00 96.44 96 GLN A O 1
ATOM 795 N N . PHE A 1 97 ? -3.203 -11.379 -3.066 1.00 97.12 97 PHE A N 1
ATOM 796 C CA . PHE A 1 97 ? -1.987 -10.577 -2.934 1.00 97.12 97 PHE A CA 1
ATOM 797 C C . PHE A 1 97 ? -0.970 -11.202 -1.985 1.00 97.12 97 PHE A C 1
ATOM 799 O O . PHE A 1 97 ? -1.270 -11.537 -0.835 1.00 97.12 97 PHE A O 1
ATOM 806 N N . GLU A 1 98 ? 0.268 -11.276 -2.453 1.00 97.25 98 GLU A N 1
ATOM 807 C CA . GLU A 1 98 ? 1.437 -11.589 -1.641 1.00 97.25 98 GLU A CA 1
ATOM 808 C C . GLU A 1 98 ? 2.022 -10.299 -1.055 1.00 97.25 98 GLU A C 1
ATOM 810 O O . GLU A 1 98 ? 2.136 -9.299 -1.763 1.00 97.25 98 GLU A O 1
ATOM 815 N N . ILE A 1 99 ? 2.388 -10.307 0.231 1.00 97.19 99 ILE A N 1
ATOM 816 C CA . ILE A 1 99 ? 3.149 -9.215 0.853 1.00 97.19 99 ILE A CA 1
ATOM 817 C C . ILE A 1 99 ? 4.624 -9.585 0.747 1.00 97.19 99 ILE A C 1
ATOM 819 O O . ILE A 1 99 ? 5.044 -10.579 1.329 1.00 97.19 99 ILE A O 1
ATOM 823 N N . LEU A 1 100 ? 5.390 -8.777 0.019 1.00 97.44 100 LEU A N 1
ATOM 824 C CA . LEU A 1 100 ? 6.804 -9.037 -0.244 1.00 97.44 100 LEU A CA 1
ATOM 825 C C . LEU A 1 100 ? 7.704 -8.364 0.793 1.00 97.44 100 LEU A C 1
ATOM 827 O O . LEU A 1 100 ? 8.662 -8.957 1.275 1.00 97.44 100 LEU A O 1
ATOM 831 N N . ALA A 1 101 ? 7.407 -7.105 1.117 1.00 96.75 101 ALA A N 1
ATOM 832 C CA . ALA A 1 101 ? 8.266 -6.265 1.941 1.00 96.75 101 ALA A CA 1
ATOM 833 C C . ALA A 1 101 ? 7.527 -5.010 2.425 1.00 96.75 101 ALA A C 1
ATOM 835 O O . ALA A 1 101 ? 6.335 -4.804 2.181 1.00 96.75 101 ALA A O 1
ATOM 836 N N . ARG A 1 102 ? 8.256 -4.124 3.095 1.00 96.88 102 ARG A N 1
ATOM 837 C CA . ARG A 1 102 ? 7.817 -2.793 3.507 1.00 96.88 102 ARG A CA 1
ATOM 838 C C . ARG A 1 102 ? 8.856 -1.746 3.114 1.00 96.88 102 ARG A C 1
ATOM 840 O O . ARG A 1 102 ? 10.033 -2.042 2.955 1.00 96.88 102 ARG A O 1
ATOM 847 N N . MET A 1 103 ? 8.411 -0.506 2.989 1.00 97.25 103 MET A N 1
ATOM 848 C CA . MET A 1 103 ? 9.271 0.659 2.830 1.00 97.25 103 MET A CA 1
ATOM 849 C C . MET A 1 103 ? 8.857 1.701 3.867 1.00 97.25 103 MET A C 1
ATOM 851 O O . MET A 1 103 ? 7.979 2.529 3.618 1.00 97.25 103 MET A O 1
ATOM 855 N N . THR A 1 104 ? 9.377 1.578 5.092 1.00 96.06 104 THR A N 1
ATOM 856 C CA . THR A 1 104 ? 8.780 2.246 6.274 1.00 96.06 104 THR A CA 1
ATOM 857 C C . THR A 1 104 ? 9.757 3.001 7.157 1.00 96.06 104 THR A C 1
ATOM 859 O O . THR A 1 104 ? 9.335 3.852 7.936 1.00 96.06 104 THR A O 1
ATOM 862 N N . THR A 1 105 ? 11.050 2.703 7.071 1.00 94.25 105 THR A N 1
ATOM 863 C CA . THR A 1 105 ? 12.072 3.345 7.902 1.00 94.25 105 THR A CA 1
ATOM 864 C C . THR A 1 105 ? 13.349 3.525 7.100 1.00 94.25 105 THR A C 1
ATOM 866 O O . THR A 1 105 ? 13.479 2.958 6.028 1.00 94.25 105 THR A O 1
ATOM 869 N N . THR A 1 106 ? 14.318 4.278 7.613 1.00 92.56 106 THR A N 1
ATOM 870 C CA . THR A 1 106 ? 15.642 4.400 6.980 1.00 92.56 106 THR A CA 1
ATOM 871 C C . THR A 1 106 ? 16.517 3.156 7.141 1.00 92.56 106 THR A C 1
ATOM 873 O O . THR A 1 106 ? 17.529 3.049 6.457 1.00 92.56 106 THR A O 1
ATOM 876 N N . LYS A 1 107 ? 16.164 2.223 8.035 1.00 93.44 107 LYS A N 1
ATOM 877 C CA . LYS A 1 107 ? 16.896 0.962 8.185 1.00 93.44 107 LYS A CA 1
ATOM 878 C C . LYS A 1 107 ? 16.570 0.061 7.001 1.00 93.44 107 LYS A C 1
ATOM 880 O O . LYS A 1 107 ? 15.403 -0.040 6.636 1.00 93.44 107 LYS A O 1
ATOM 885 N N . ILE A 1 108 ? 17.576 -0.589 6.434 1.00 94.12 108 ILE A N 1
ATOM 886 C CA . ILE A 1 108 ? 17.384 -1.599 5.396 1.00 94.12 108 ILE A CA 1
ATOM 887 C C . ILE A 1 108 ? 17.637 -2.963 6.028 1.00 94.12 108 ILE A C 1
ATOM 889 O O . ILE A 1 108 ? 18.632 -3.145 6.729 1.00 94.12 108 ILE A O 1
ATOM 893 N N . ASP A 1 109 ? 16.703 -3.882 5.823 1.00 95.06 109 ASP A N 1
ATOM 894 C CA . ASP A 1 109 ? 16.783 -5.273 6.263 1.00 95.06 109 ASP A CA 1
ATOM 895 C C . ASP A 1 109 ? 16.172 -6.190 5.189 1.00 95.06 109 ASP A C 1
ATOM 897 O O . ASP A 1 109 ? 15.793 -5.715 4.118 1.00 95.06 109 ASP A O 1
ATOM 901 N N . GLU A 1 110 ? 16.093 -7.495 5.458 1.00 94.06 110 GLU A N 1
ATOM 902 C CA . GLU A 1 110 ? 15.556 -8.498 4.524 1.00 94.06 110 GLU A CA 1
ATOM 903 C C . GLU A 1 110 ? 14.150 -8.153 4.006 1.00 94.06 110 GLU A C 1
ATOM 905 O O . GLU A 1 110 ? 13.830 -8.425 2.852 1.00 94.06 110 GLU A O 1
ATOM 910 N N . PHE A 1 111 ? 13.326 -7.507 4.836 1.00 93.88 111 PHE A N 1
ATOM 911 C CA . PHE A 1 111 ? 11.932 -7.204 4.527 1.00 93.88 111 PHE A CA 1
ATOM 912 C C . PHE A 1 111 ? 11.645 -5.704 4.444 1.00 93.88 111 PHE A C 1
ATOM 914 O O . PHE A 1 111 ? 10.503 -5.331 4.187 1.00 93.88 111 PHE A O 1
ATOM 921 N N . ASN A 1 112 ? 12.618 -4.824 4.687 1.00 95.88 112 ASN A N 1
ATOM 922 C CA . ASN A 1 112 ? 12.441 -3.375 4.665 1.00 95.88 112 ASN A CA 1
ATOM 923 C C . ASN A 1 112 ? 13.446 -2.708 3.723 1.00 95.88 112 ASN A C 1
ATOM 925 O O . ASN A 1 112 ? 14.633 -2.655 4.023 1.00 95.88 112 ASN A O 1
ATOM 929 N N . PHE A 1 113 ? 12.962 -2.105 2.637 1.00 95.12 113 PHE A N 1
ATOM 930 C CA . PHE A 1 113 ? 13.800 -1.498 1.592 1.00 95.12 113 PHE A CA 1
ATOM 931 C C . PHE A 1 113 ? 13.986 0.018 1.750 1.00 95.12 113 PHE A C 1
ATOM 933 O O . PHE A 1 113 ? 14.108 0.758 0.776 1.00 95.12 113 PHE A O 1
ATOM 940 N N . GLY A 1 114 ? 14.014 0.508 2.990 1.00 95.50 114 GLY A N 1
ATOM 941 C CA . GLY A 1 114 ? 14.158 1.938 3.261 1.00 95.50 114 GLY A CA 1
ATOM 942 C C . GLY A 1 114 ? 12.836 2.710 3.141 1.00 95.50 114 GLY A C 1
ATOM 943 O O . GLY A 1 114 ? 11.779 2.131 2.918 1.00 95.50 114 GLY A O 1
ATOM 944 N N . TYR A 1 115 ? 12.859 4.037 3.283 1.00 96.88 115 TYR A N 1
ATOM 945 C CA . TYR A 1 115 ? 11.707 4.848 2.866 1.00 96.88 115 TYR A CA 1
ATOM 946 C C . TYR A 1 115 ? 11.613 4.865 1.332 1.00 96.88 115 TYR A C 1
ATOM 948 O O . TYR A 1 115 ? 12.647 4.781 0.675 1.00 96.88 115 TYR A O 1
ATOM 956 N N . PRO A 1 116 ? 10.412 4.994 0.750 1.00 97.06 116 PRO A N 1
ATOM 957 C CA . PRO A 1 116 ? 10.251 5.123 -0.691 1.00 97.06 116 PRO A CA 1
ATOM 958 C C . PRO A 1 116 ? 10.661 6.513 -1.178 1.00 97.06 116 PRO A C 1
ATOM 960 O O . PRO A 1 116 ? 10.278 7.529 -0.585 1.00 97.06 116 PRO A O 1
ATOM 963 N N . TYR A 1 117 ? 11.409 6.541 -2.278 1.00 97.44 117 TYR A N 1
ATOM 964 C CA . TYR A 1 117 ? 11.791 7.752 -2.998 1.00 97.44 117 TYR A CA 1
ATOM 965 C C . TYR A 1 117 ? 11.309 7.662 -4.442 1.00 97.44 117 TYR A C 1
ATOM 967 O O . TYR A 1 117 ? 11.383 6.597 -5.048 1.00 97.44 117 TYR A O 1
ATOM 975 N N . ILE A 1 118 ? 10.786 8.770 -4.959 1.00 97.50 118 ILE A N 1
ATOM 976 C CA . ILE A 1 118 ? 10.433 8.931 -6.371 1.00 97.50 118 ILE A CA 1
ATOM 977 C C . ILE A 1 118 ? 11.059 10.239 -6.828 1.00 97.50 118 ILE A C 1
ATOM 979 O O . ILE A 1 118 ? 10.780 11.289 -6.234 1.00 97.50 118 ILE A O 1
ATOM 983 N N . ASN A 1 119 ? 11.887 10.191 -7.871 1.00 96.75 119 ASN A N 1
ATOM 984 C CA . ASN A 1 119 ? 12.574 11.362 -8.418 1.00 96.75 119 ASN A CA 1
ATOM 985 C C . ASN A 1 119 ? 13.357 12.133 -7.333 1.00 96.75 119 ASN A C 1
ATOM 987 O O . ASN A 1 119 ? 13.284 13.360 -7.234 1.00 96.75 119 ASN A O 1
ATOM 991 N N . GLY A 1 120 ? 14.040 11.408 -6.445 1.00 96.88 120 GLY A N 1
ATOM 992 C CA . GLY A 1 120 ? 14.818 11.946 -5.328 1.00 96.88 120 GLY A CA 1
ATOM 993 C C . GLY A 1 120 ? 13.985 12.457 -4.146 1.00 96.88 120 GLY A C 1
ATOM 994 O O . GLY A 1 120 ? 14.547 12.875 -3.130 1.00 96.88 120 GLY A O 1
ATOM 995 N N . LYS A 1 121 ? 12.648 12.417 -4.222 1.00 97.31 121 LYS A N 1
ATOM 996 C CA . LYS A 1 121 ? 11.757 12.896 -3.160 1.00 97.31 121 LYS A CA 1
ATOM 997 C C . LYS A 1 121 ? 11.216 11.739 -2.330 1.00 97.31 121 LYS A C 1
ATOM 999 O O . LYS A 1 121 ? 10.519 10.865 -2.835 1.00 97.31 121 LYS A O 1
ATOM 1004 N N . LYS A 1 122 ? 11.458 11.794 -1.017 1.00 96.94 122 LYS A N 1
ATOM 1005 C CA . LYS A 1 122 ? 10.860 10.861 -0.055 1.00 96.94 122 LYS A CA 1
ATOM 1006 C C . LYS A 1 122 ? 9.337 10.997 -0.053 1.00 96.94 122 LYS A C 1
ATOM 1008 O O . LYS A 1 122 ? 8.827 12.102 0.157 1.00 96.94 122 LYS A O 1
ATOM 1013 N N . ILE A 1 123 ? 8.621 9.885 -0.185 1.00 96.44 123 ILE A N 1
ATOM 1014 C CA . ILE A 1 123 ? 7.166 9.840 -0.005 1.00 96.44 123 ILE A CA 1
ATOM 1015 C C . ILE A 1 123 ? 6.791 9.080 1.276 1.00 96.44 123 ILE A C 1
ATOM 1017 O O . ILE A 1 123 ? 7.645 8.594 2.023 1.00 96.44 123 ILE A O 1
ATOM 1021 N N . TYR A 1 124 ? 5.493 9.031 1.580 1.00 96.38 124 TYR A N 1
ATOM 1022 C CA . TYR A 1 124 ? 4.997 8.325 2.759 1.00 96.38 124 TYR A CA 1
ATOM 1023 C C . TYR A 1 124 ? 5.255 6.818 2.662 1.00 96.38 124 TYR A C 1
ATOM 1025 O O . TYR A 1 124 ? 5.275 6.259 1.571 1.00 96.38 124 TYR A O 1
ATOM 1033 N N . ALA A 1 125 ? 5.399 6.159 3.808 1.00 97.50 125 ALA A N 1
ATOM 1034 C CA . ALA A 1 125 ? 5.690 4.736 3.891 1.00 97.50 125 ALA A CA 1
ATOM 1035 C C . ALA A 1 125 ? 4.702 3.852 3.100 1.00 97.50 125 ALA A C 1
ATOM 1037 O O . ALA A 1 125 ? 3.515 4.175 2.953 1.00 97.50 125 ALA A O 1
ATOM 1038 N N . ARG A 1 126 ? 5.208 2.725 2.594 1.00 97.94 126 ARG A N 1
ATOM 1039 C CA . ARG A 1 126 ? 4.487 1.794 1.713 1.00 97.94 126 ARG A CA 1
ATOM 1040 C C . ARG A 1 126 ? 4.655 0.352 2.177 1.00 97.94 126 ARG A C 1
ATOM 1042 O O . ARG A 1 126 ? 5.641 0.009 2.829 1.00 97.94 126 ARG A O 1
ATOM 1049 N N . ILE A 1 127 ? 3.692 -0.489 1.823 1.00 97.88 127 ILE A N 1
ATOM 1050 C CA . ILE A 1 127 ? 3.832 -1.949 1.858 1.00 97.88 127 ILE A CA 1
ATOM 1051 C C . ILE A 1 127 ? 4.019 -2.406 0.420 1.00 97.88 127 ILE A C 1
ATOM 1053 O O . ILE A 1 127 ? 3.321 -1.917 -0.463 1.00 97.88 127 ILE A O 1
ATOM 1057 N N . ILE A 1 128 ? 4.956 -3.319 0.191 1.00 98.38 128 ILE A N 1
ATOM 1058 C CA . ILE A 1 128 ? 5.206 -3.886 -1.128 1.00 98.38 128 ILE A CA 1
ATOM 1059 C C . ILE A 1 128 ? 4.394 -5.163 -1.275 1.00 98.38 128 ILE A C 1
ATOM 1061 O O . ILE A 1 128 ? 4.518 -6.081 -0.460 1.00 98.38 128 ILE A O 1
ATOM 1065 N N . ILE A 1 129 ? 3.578 -5.216 -2.322 1.00 98.25 129 ILE A N 1
ATOM 1066 C CA . ILE A 1 129 ? 2.740 -6.363 -2.652 1.00 98.25 129 ILE A CA 1
ATOM 1067 C C . ILE A 1 129 ? 2.964 -6.823 -4.092 1.00 98.25 129 ILE A C 1
ATOM 1069 O O . ILE A 1 129 ? 3.445 -6.060 -4.929 1.00 98.25 129 ILE A O 1
ATOM 1073 N N . ARG A 1 130 ? 2.550 -8.054 -4.384 1.00 97.75 130 ARG A N 1
ATOM 1074 C CA . ARG A 1 130 ? 2.399 -8.585 -5.743 1.00 97.75 130 ARG A CA 1
ATOM 1075 C C . ARG A 1 130 ? 1.015 -9.199 -5.900 1.00 97.75 130 ARG A C 1
ATOM 1077 O O . ARG A 1 130 ? 0.543 -9.891 -4.996 1.00 97.75 130 ARG A O 1
ATOM 1084 N N . ASN A 1 131 ? 0.363 -8.944 -7.032 1.00 96.00 131 ASN A N 1
ATOM 1085 C CA . ASN A 1 131 ? -0.887 -9.615 -7.377 1.00 96.00 131 ASN A CA 1
ATOM 1086 C C . ASN A 1 131 ? -0.585 -11.038 -7.876 1.00 96.00 131 ASN A C 1
ATOM 1088 O O . ASN A 1 131 ? 0.217 -11.225 -8.783 1.00 96.00 131 ASN A O 1
ATOM 1092 N N . LYS A 1 132 ? -1.215 -12.041 -7.265 1.00 94.81 132 LYS A N 1
ATOM 1093 C CA . LYS A 1 132 ? -1.101 -13.460 -7.634 1.00 94.81 132 LYS A CA 1
ATOM 1094 C C . LYS A 1 132 ? -2.140 -13.884 -8.667 1.00 94.81 132 LYS A C 1
ATOM 1096 O O . LYS A 1 132 ? -2.009 -14.941 -9.274 1.00 94.81 132 LYS A O 1
ATOM 1101 N N . GLN A 1 133 ? -3.189 -13.083 -8.828 1.00 88.44 133 GLN A N 1
ATOM 1102 C CA . GLN A 1 133 ? -4.320 -13.345 -9.701 1.00 88.44 133 GLN A CA 1
ATOM 1103 C C . GLN A 1 133 ? -4.410 -12.213 -10.720 1.00 88.44 133 GLN A C 1
ATOM 1105 O O . GLN A 1 133 ? -5.108 -11.214 -10.512 1.00 88.44 133 GLN A O 1
ATOM 1110 N N . ARG A 1 134 ? -3.677 -12.354 -11.825 1.00 71.38 134 ARG A N 1
ATOM 1111 C CA . ARG A 1 134 ? -3.818 -11.438 -12.954 1.00 71.38 134 ARG A CA 1
ATOM 1112 C C . ARG A 1 134 ? -5.260 -11.497 -13.455 1.00 71.38 134 ARG A C 1
ATOM 1114 O O . ARG A 1 134 ? -5.774 -12.576 -13.748 1.00 71.38 134 ARG A O 1
ATOM 1121 N N . GLN A 1 135 ? -5.906 -10.340 -13.530 1.00 67.31 135 GLN A N 1
ATOM 1122 C CA . GLN A 1 135 ? -7.225 -10.208 -14.136 1.00 67.31 135 GLN A CA 1
ATOM 1123 C C . GLN A 1 135 ? -6.953 -9.679 -15.544 1.00 67.31 135 GLN A C 1
ATOM 1125 O O . GLN A 1 135 ? -6.608 -8.512 -15.702 1.00 67.31 135 GLN A O 1
ATOM 1130 N N . ALA A 1 136 ? -6.945 -10.587 -16.524 1.00 57.06 136 ALA A N 1
ATOM 1131 C CA . ALA A 1 136 ? -6.793 -10.255 -17.940 1.00 57.06 136 ALA A CA 1
ATOM 1132 C C . ALA A 1 136 ? -8.123 -9.790 -18.543 1.00 57.06 136 ALA A C 1
ATOM 1134 O O . ALA A 1 136 ? -9.179 -10.282 -18.076 1.00 57.06 136 ALA A O 1
#

Sequence (136 aa):
PADYAEYLVENKKEGSSYKIIDGVVKGRSQSAWFTNLDYRKRHKDLRLYKHYSPEDYSHYDNYDAINVDKTAEIPMDWDGAMGVPISFLDKHNPDQFEILARMTTTKIDEFNFGYPYINGKKIYARIIIRNKQRQA